Protein AF-A0A2V7TD55-F1 (afdb_monomer)

Secondary structure (DSSP, 8-state):
-EEE--B-HHHHHHTTPPP-TT-TTBPPTTS---EEEEE-TTS-HHHHHHHHHHHHHTT-EEEEE-SSSSEEEEE----

pLDDT: mean 93.38, std 4.45, range [66.94, 97.56]

Structure (mmCIF, N/CA/C/O backbone):
data_AF-A0A2V7TD55-F1
#
_entry.id   AF-A0A2V7TD55-F1
#
loop_
_atom_site.group_PDB
_atom_site.id
_atom_site.type_symbol
_atom_site.label_atom_id
_atom_site.label_alt_id
_atom_site.label_comp_id
_atom_site.label_asym_id
_atom_site.label_entity_id
_atom_site.label_seq_id
_atom_site.pdbx_PDB_ins_code
_atom_site.Cartn_x
_atom_site.Cartn_y
_atom_site.Cartn_z
_atom_site.occupancy
_atom_site.B_iso_or_equiv
_atom_site.auth_seq_id
_atom_site.auth_comp_id
_atom_site.auth_asym_id
_atom_site.auth_atom_id
_atom_site.pdbx_PDB_model_num
ATOM 1 N N . MET A 1 1 ? -11.834 -2.676 1.824 1.00 87.75 1 MET A N 1
ATOM 2 C CA . MET A 1 1 ? -11.805 -2.146 0.449 1.00 87.75 1 MET A CA 1
ATOM 3 C C . MET A 1 1 ? -10.363 -1.881 0.076 1.00 87.75 1 MET A C 1
ATOM 5 O O . MET A 1 1 ? -9.702 -1.146 0.809 1.00 87.75 1 MET A O 1
ATOM 9 N N . ILE A 1 2 ? -9.922 -2.530 -0.999 1.00 93.56 2 ILE A N 1
ATOM 10 C CA . ILE A 1 2 ? -8.670 -2.252 -1.704 1.00 93.56 2 ILE A CA 1
ATOM 11 C C . ILE A 1 2 ? -8.899 -0.981 -2.525 1.00 93.56 2 ILE A C 1
ATOM 13 O O . ILE A 1 2 ? -9.962 -0.834 -3.128 1.00 93.56 2 ILE A O 1
ATOM 17 N N . THR A 1 3 ? -7.962 -0.045 -2.471 1.00 94.56 3 THR A N 1
ATOM 18 C CA . THR A 1 3 ? -8.022 1.229 -3.199 1.00 94.56 3 THR A CA 1
ATOM 19 C C . THR A 1 3 ? -6.991 1.331 -4.301 1.00 94.56 3 THR A C 1
ATOM 21 O O . THR A 1 3 ? -7.201 2.121 -5.213 1.00 94.56 3 THR A O 1
ATOM 24 N N . ASP A 1 4 ? -5.921 0.544 -4.223 1.00 94.25 4 ASP A N 1
ATOM 25 C CA . ASP A 1 4 ? -4.874 0.518 -5.235 1.00 94.25 4 ASP A CA 1
ATOM 26 C C . ASP A 1 4 ? -4.179 -0.849 -5.260 1.00 94.25 4 ASP A C 1
ATOM 28 O O . ASP A 1 4 ? -4.140 -1.542 -4.238 1.00 94.25 4 ASP A O 1
ATOM 32 N N . LEU A 1 5 ? -3.654 -1.222 -6.423 1.00 94.31 5 LEU A N 1
ATOM 33 C CA . LEU A 1 5 ? -2.895 -2.446 -6.676 1.00 94.31 5 LEU A CA 1
ATOM 34 C C . LEU A 1 5 ? -1.670 -2.091 -7.528 1.00 94.31 5 LEU A C 1
ATOM 36 O O . LEU A 1 5 ? -0.653 -1.667 -6.987 1.00 94.31 5 LEU A O 1
ATOM 40 N N . ALA A 1 6 ? -1.781 -2.214 -8.852 1.00 96.06 6 ALA A N 1
ATOM 41 C CA . ALA A 1 6 ? -0.711 -1.886 -9.779 1.00 96.06 6 ALA A CA 1
ATOM 42 C C . ALA A 1 6 ? -0.811 -0.431 -10.253 1.00 96.06 6 ALA A C 1
ATOM 44 O O . ALA A 1 6 ? -1.882 0.016 -10.667 1.00 96.06 6 ALA A O 1
ATOM 45 N N . ARG A 1 7 ? 0.327 0.263 -10.272 1.00 95.06 7 ARG A N 1
ATOM 46 C CA . ARG A 1 7 ? 0.491 1.595 -10.859 1.00 95.06 7 ARG A CA 1
ATOM 47 C C . ARG A 1 7 ? 1.371 1.534 -12.094 1.00 95.06 7 ARG A C 1
ATOM 49 O O . ARG A 1 7 ? 2.217 0.653 -12.253 1.00 95.06 7 ARG A O 1
ATOM 56 N N . ARG A 1 8 ? 1.201 2.534 -12.943 1.00 94.75 8 ARG A N 1
ATOM 57 C CA . ARG A 1 8 ? 2.130 2.908 -14.001 1.00 94.75 8 ARG A CA 1
ATOM 58 C C . ARG A 1 8 ? 2.916 4.153 -13.583 1.00 94.75 8 ARG A C 1
ATOM 60 O O . ARG A 1 8 ? 2.438 4.928 -12.750 1.00 94.75 8 ARG A O 1
ATOM 67 N N . PRO A 1 9 ? 4.095 4.395 -14.175 1.00 92.81 9 PRO A N 1
ATOM 68 C CA . PRO A 1 9 ? 4.844 5.636 -13.980 1.00 92.81 9 PRO A CA 1
ATOM 69 C C . PRO A 1 9 ? 3.998 6.915 -14.101 1.00 92.81 9 PRO A C 1
ATOM 71 O O . PRO A 1 9 ? 4.140 7.845 -13.305 1.00 92.81 9 PRO A O 1
ATOM 74 N N . GLU A 1 10 ? 3.067 6.955 -15.057 1.00 93.75 10 GLU A N 1
ATOM 75 C CA . GLU A 1 10 ? 2.218 8.118 -15.334 1.00 93.75 10 GLU A CA 1
ATOM 76 C C . GLU A 1 10 ? 1.205 8.411 -14.214 1.00 93.75 10 GLU A C 1
ATOM 78 O O . GLU A 1 10 ? 0.786 9.562 -14.040 1.00 93.75 10 GLU A O 1
ATOM 83 N N . ASP A 1 11 ? 0.842 7.404 -13.416 1.00 93.94 11 ASP A N 1
ATOM 84 C CA . ASP A 1 11 ? -0.090 7.572 -12.300 1.00 93.94 11 ASP A CA 1
ATOM 85 C C . ASP A 1 11 ? 0.521 8.471 -11.218 1.00 93.94 11 ASP A C 1
ATOM 87 O O . ASP A 1 11 ? -0.159 9.351 -10.692 1.00 93.94 11 ASP A O 1
ATOM 91 N N . TYR A 1 12 ? 1.830 8.350 -10.959 1.00 93.12 12 TYR A N 1
ATOM 92 C CA . TYR A 1 12 ? 2.544 9.215 -10.009 1.00 93.12 12 TYR A CA 1
ATOM 93 C C . TYR A 1 12 ? 2.482 10.679 -10.439 1.00 93.12 12 TYR A C 1
ATOM 95 O O . TYR A 1 12 ? 2.174 11.549 -9.624 1.00 93.12 12 TYR A O 1
ATOM 103 N N . ARG A 1 13 ? 2.677 10.954 -11.736 1.00 91.12 13 ARG A N 1
ATOM 104 C CA . ARG A 1 13 ? 2.529 12.311 -12.282 1.00 91.12 13 ARG A CA 1
ATOM 105 C C . ARG A 1 13 ? 1.119 12.852 -12.091 1.00 91.12 13 ARG A C 1
ATOM 107 O O . ARG A 1 13 ? 0.969 14.012 -11.717 1.00 91.12 13 ARG A O 1
ATOM 114 N N . THR A 1 14 ? 0.101 12.029 -12.329 1.00 92.44 14 THR A N 1
ATOM 115 C CA . THR A 1 14 ? -1.307 12.418 -12.142 1.00 92.44 14 THR A CA 1
ATOM 116 C C . THR A 1 14 ? -1.619 12.707 -10.670 1.00 92.44 14 THR A C 1
ATOM 118 O O . THR A 1 14 ? -2.404 13.601 -10.367 1.00 92.44 14 THR A O 1
ATOM 121 N N . MET A 1 15 ? -0.945 12.013 -9.750 1.00 90.56 15 MET A N 1
ATOM 122 C CA . MET A 1 15 ? -1.005 12.266 -8.306 1.00 90.56 15 MET A CA 1
ATOM 123 C C . MET A 1 15 ? -0.151 13.463 -7.848 1.00 90.56 15 MET A C 1
ATOM 125 O O . MET A 1 15 ? -0.168 13.795 -6.664 1.00 90.56 15 MET A O 1
ATOM 129 N N . GLY A 1 16 ? 0.609 14.105 -8.742 1.00 91.94 16 GLY A N 1
ATOM 130 C CA . GLY A 1 16 ? 1.540 15.182 -8.387 1.00 91.94 16 GLY A CA 1
ATOM 131 C C . GLY A 1 16 ? 2.762 14.707 -7.592 1.00 91.94 16 GLY A C 1
ATOM 132 O O . GLY A 1 16 ? 3.390 15.502 -6.895 1.00 91.94 16 GLY A O 1
ATOM 133 N N . LEU A 1 17 ? 3.093 13.416 -7.673 1.00 90.12 17 LEU A N 1
ATOM 134 C CA . LEU A 1 17 ? 4.235 12.800 -7.008 1.00 90.12 17 LEU A CA 1
ATOM 135 C C . LEU A 1 17 ? 5.401 12.597 -7.987 1.00 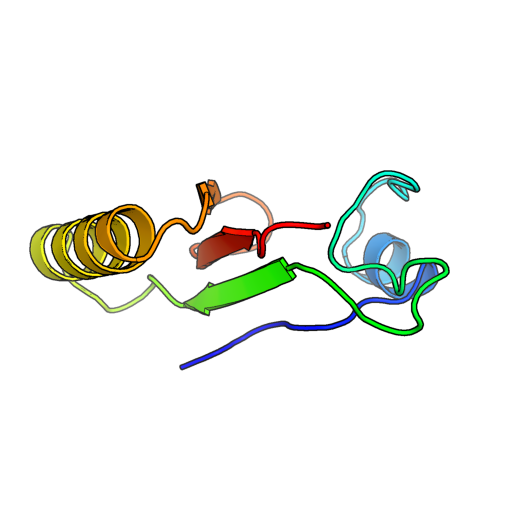90.12 17 LEU A C 1
ATOM 137 O O . LEU A 1 17 ? 5.173 12.351 -9.177 1.00 90.12 17 LEU A O 1
ATOM 141 N N . PRO A 1 18 ? 6.658 12.647 -7.506 1.00 90.81 18 PRO A N 1
ATOM 142 C CA . PRO A 1 18 ? 7.775 12.158 -8.295 1.00 90.81 18 PRO A CA 1
ATOM 143 C C . PRO A 1 18 ? 7.586 10.664 -8.568 1.00 90.81 18 PRO A C 1
ATOM 145 O O . PRO A 1 18 ? 7.120 9.910 -7.709 1.00 90.81 18 PRO A O 1
ATOM 148 N N . GLN A 1 19 ? 7.972 10.242 -9.767 1.00 89.69 19 GLN A N 1
ATOM 149 C CA . GLN A 1 19 ? 8.062 8.826 -10.086 1.00 89.69 19 GLN A CA 1
ATOM 150 C C . GLN A 1 19 ? 9.085 8.164 -9.156 1.00 89.69 19 GLN A C 1
ATOM 152 O O . GLN A 1 19 ? 10.175 8.695 -8.939 1.00 89.69 19 GLN A O 1
ATOM 157 N N . ASN A 1 20 ? 8.714 7.012 -8.600 1.00 88.44 20 ASN A N 1
ATOM 158 C CA . ASN A 1 20 ? 9.597 6.185 -7.791 1.00 88.44 20 ASN A CA 1
ATOM 159 C C . ASN A 1 20 ? 9.723 4.806 -8.441 1.00 88.44 20 ASN A C 1
ATOM 161 O O . ASN A 1 20 ? 8.845 3.961 -8.267 1.00 88.44 20 ASN A O 1
ATOM 165 N N . ASP A 1 21 ? 10.824 4.586 -9.157 1.00 88.94 21 ASP A N 1
ATOM 166 C CA . ASP A 1 21 ? 11.086 3.335 -9.879 1.00 88.94 21 ASP A CA 1
ATOM 167 C C . ASP A 1 21 ? 11.270 2.128 -8.949 1.00 88.94 21 ASP A C 1
ATOM 169 O O . ASP A 1 21 ? 11.097 0.990 -9.373 1.00 88.94 21 ASP A O 1
ATOM 173 N N . ALA A 1 22 ? 11.556 2.362 -7.664 1.00 90.06 22 ALA A N 1
ATOM 174 C CA . ALA A 1 22 ? 11.637 1.316 -6.648 1.00 90.06 22 ALA A CA 1
ATOM 175 C C . ALA A 1 22 ? 10.273 0.981 -6.013 1.00 90.06 22 ALA A C 1
ATOM 177 O O . ALA A 1 22 ? 10.206 0.211 -5.056 1.00 90.06 22 ALA A O 1
ATOM 178 N N . SER A 1 23 ? 9.173 1.585 -6.475 1.00 93.12 23 SER A N 1
ATOM 179 C CA . SER A 1 23 ? 7.860 1.327 -5.890 1.00 93.12 23 SER A CA 1
ATOM 180 C C . SER A 1 23 ? 7.331 -0.053 -6.273 1.00 93.12 23 SER A C 1
ATOM 182 O O . SER A 1 23 ? 7.179 -0.365 -7.450 1.00 93.12 23 SER A O 1
ATOM 184 N N . LEU A 1 24 ? 6.926 -0.832 -5.269 1.00 95.56 24 LEU A N 1
ATOM 185 C CA . LEU A 1 24 ? 6.325 -2.156 -5.460 1.00 95.56 24 LEU A CA 1
ATOM 186 C C . LEU A 1 24 ? 4.913 -2.123 -6.071 1.00 95.56 24 LEU A C 1
ATOM 188 O O . LEU A 1 24 ? 4.390 -3.167 -6.453 1.00 95.56 24 LEU A O 1
ATOM 192 N N . HIS A 1 25 ? 4.296 -0.946 -6.217 1.00 96.50 25 HIS A N 1
ATOM 193 C CA . HIS A 1 25 ? 3.088 -0.808 -7.037 1.00 96.50 25 HIS A CA 1
ATOM 194 C C . HIS A 1 25 ? 3.387 -0.949 -8.534 1.00 96.50 25 HIS A C 1
ATOM 196 O O . HIS A 1 25 ? 2.484 -1.280 -9.298 1.00 96.50 25 HIS A O 1
ATOM 202 N N . LEU A 1 26 ? 4.622 -0.693 -8.974 1.00 95.69 26 LEU A N 1
ATOM 203 C CA . LEU A 1 26 ? 5.014 -0.940 -10.357 1.00 95.69 26 LEU A CA 1
ATOM 204 C C . LEU A 1 26 ? 5.148 -2.447 -10.586 1.00 95.69 26 LEU A C 1
ATOM 206 O O . LEU A 1 26 ? 5.580 -3.186 -9.697 1.00 95.69 26 LEU A O 1
ATOM 210 N N . VAL A 1 27 ? 4.797 -2.896 -11.789 1.00 94.81 27 VAL A N 1
ATOM 211 C CA . VAL A 1 27 ? 5.011 -4.288 -12.200 1.00 94.81 27 VAL A CA 1
ATOM 212 C C . VAL A 1 27 ? 6.510 -4.580 -12.214 1.00 94.81 27 VAL A C 1
ATOM 214 O O . VAL A 1 27 ? 7.275 -3.893 -12.892 1.00 94.81 27 VAL A O 1
ATOM 217 N N . GLN A 1 28 ? 6.913 -5.591 -11.453 1.00 93.00 28 GLN A N 1
ATOM 218 C CA . GLN A 1 28 ? 8.294 -6.046 -11.342 1.00 93.00 28 GLN A CA 1
ATOM 219 C C . GLN A 1 28 ? 8.635 -7.036 -12.477 1.00 93.00 28 GLN A C 1
ATOM 221 O O . GLN A 1 28 ? 7.743 -7.454 -13.222 1.00 93.00 28 GLN A O 1
ATOM 226 N N . PRO A 1 29 ? 9.914 -7.432 -12.653 1.00 92.81 29 PRO A N 1
ATOM 227 C CA . PRO A 1 29 ? 10.321 -8.346 -13.728 1.00 92.81 29 PRO A CA 1
ATOM 228 C C . PRO A 1 29 ? 9.625 -9.716 -13.725 1.00 92.81 29 PRO A C 1
ATOM 230 O O . PRO A 1 29 ? 9.587 -10.377 -14.760 1.00 92.81 29 PRO A O 1
ATOM 233 N N . ASP A 1 30 ? 9.067 -10.139 -12.589 1.00 93.62 30 ASP A N 1
ATOM 234 C CA . ASP A 1 30 ? 8.273 -11.367 -12.461 1.00 93.62 30 ASP A CA 1
ATOM 235 C C . ASP A 1 30 ? 6.832 -11.234 -12.996 1.00 93.62 30 ASP A C 1
ATOM 237 O O . ASP A 1 30 ? 6.087 -12.214 -13.025 1.00 93.62 30 ASP A O 1
ATOM 241 N N . GLY A 1 31 ? 6.446 -10.039 -13.452 1.00 94.25 31 GLY A N 1
ATOM 242 C CA . GLY A 1 31 ? 5.142 -9.748 -14.035 1.00 94.25 31 GLY A CA 1
ATOM 243 C C . GLY A 1 31 ? 4.080 -9.302 -13.030 1.00 94.25 31 GLY A C 1
ATOM 244 O O . GLY A 1 31 ? 2.939 -9.079 -13.440 1.00 94.25 31 GLY A O 1
ATOM 245 N N . TYR A 1 32 ? 4.427 -9.122 -11.751 1.00 94.69 32 TYR A N 1
ATOM 246 C CA . TYR A 1 32 ? 3.475 -8.755 -10.702 1.00 94.69 32 TYR A CA 1
ATOM 247 C C . TYR A 1 32 ? 3.836 -7.435 -10.011 1.00 94.69 32 TYR A C 1
ATOM 249 O O . TYR A 1 32 ? 5.000 -7.065 -9.872 1.00 94.69 32 TYR A O 1
ATOM 257 N N . SER A 1 33 ? 2.814 -6.703 -9.561 1.00 96.06 33 SER A N 1
ATOM 258 C CA . SER A 1 33 ? 2.979 -5.660 -8.545 1.00 96.06 33 SER A CA 1
ATOM 259 C C . SER A 1 33 ? 2.948 -6.309 -7.166 1.00 96.06 33 SER A C 1
ATOM 261 O O . SER A 1 33 ? 2.053 -7.107 -6.876 1.00 96.06 33 SER A O 1
ATOM 263 N N . HIS A 1 34 ? 3.861 -5.909 -6.294 1.00 96.94 34 HIS A N 1
ATOM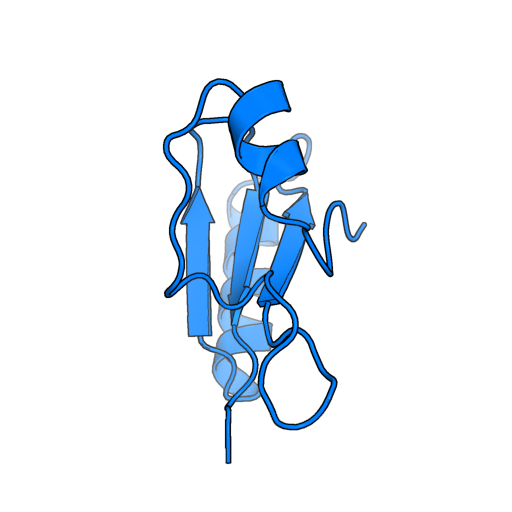 264 C CA . HIS A 1 34 ? 4.006 -6.451 -4.943 1.00 96.94 34 HIS A CA 1
ATOM 265 C C . HIS A 1 34 ? 3.536 -5.474 -3.871 1.00 96.94 34 HIS A C 1
ATOM 267 O O . HIS A 1 34 ? 3.994 -5.524 -2.736 1.00 96.94 34 HIS A O 1
ATOM 273 N N . ALA A 1 35 ? 2.610 -4.584 -4.215 1.00 96.75 35 ALA A N 1
ATOM 274 C CA . ALA A 1 35 ? 1.971 -3.707 -3.253 1.00 96.75 35 ALA A CA 1
ATOM 275 C C . ALA A 1 35 ? 0.469 -3.564 -3.488 1.00 96.75 35 ALA A C 1
ATOM 277 O O . ALA A 1 35 ? -0.028 -3.662 -4.610 1.00 96.75 35 ALA A O 1
ATOM 278 N N . ALA A 1 36 ? -0.250 -3.295 -2.402 1.00 96.75 36 ALA A N 1
ATOM 279 C CA . ALA A 1 36 ? -1.666 -2.977 -2.409 1.00 96.75 36 ALA A CA 1
ATOM 280 C C . ALA A 1 36 ? -1.985 -1.926 -1.344 1.00 96.75 36 ALA A C 1
ATOM 282 O O . ALA A 1 36 ? -1.493 -2.005 -0.220 1.00 96.75 36 ALA A O 1
ATOM 283 N N . ASP A 1 37 ? -2.888 -0.999 -1.658 1.00 96.56 37 ASP A N 1
ATOM 284 C CA . ASP A 1 37 ? -3.366 -0.014 -0.689 1.00 96.56 37 ASP A CA 1
ATOM 285 C C . ASP A 1 37 ? -4.756 -0.396 -0.179 1.00 96.56 37 ASP A C 1
ATOM 287 O O . ASP A 1 37 ? -5.689 -0.663 -0.945 1.00 96.56 37 ASP A O 1
ATOM 291 N N . LEU A 1 38 ? -4.928 -0.381 1.141 1.00 96.38 38 LEU A N 1
ATOM 292 C CA . LEU A 1 38 ? -6.207 -0.601 1.806 1.00 96.38 38 LEU A CA 1
ATOM 293 C C . LEU A 1 38 ? -6.695 0.693 2.448 1.00 96.38 38 LEU A C 1
ATOM 295 O O . LEU A 1 38 ? -6.040 1.245 3.328 1.00 96.38 38 LEU A O 1
ATOM 299 N N . ARG A 1 39 ? -7.912 1.133 2.114 1.00 94.75 39 ARG A N 1
ATOM 300 C CA . ARG A 1 39 ? -8.508 2.326 2.744 1.00 94.75 39 ARG A CA 1
ATOM 301 C C . ARG A 1 39 ? -8.567 2.197 4.265 1.00 94.75 39 ARG A C 1
ATOM 303 O O . ARG A 1 39 ? -9.117 1.212 4.759 1.00 94.75 39 ARG A O 1
ATOM 310 N N . THR A 1 40 ? -8.137 3.222 4.990 1.00 95.75 40 THR A N 1
ATOM 311 C CA . THR A 1 40 ? -8.255 3.331 6.459 1.00 95.75 40 THR A CA 1
ATOM 312 C C . THR A 1 40 ? -9.232 4.428 6.884 1.00 95.75 40 THR A C 1
ATOM 314 O O . THR A 1 40 ? -9.788 4.347 7.982 1.00 95.75 40 THR A O 1
ATOM 317 N N . THR A 1 41 ? -9.523 5.397 6.008 1.00 93.81 41 THR A N 1
ATOM 318 C CA . THR A 1 41 ? -10.536 6.440 6.241 1.00 93.81 41 THR A CA 1
ATOM 319 C C . THR A 1 41 ? -11.909 5.844 6.559 1.00 93.81 41 THR A C 1
ATOM 321 O O . THR A 1 41 ? -12.335 4.859 5.949 1.00 93.81 41 THR A O 1
ATOM 324 N N . GLY A 1 42 ? -12.616 6.448 7.519 1.00 91.25 42 GLY A N 1
ATOM 325 C CA . GLY A 1 42 ? -13.934 5.987 7.969 1.00 91.25 42 GLY A CA 1
ATOM 326 C C . GLY A 1 42 ? -13.894 4.727 8.843 1.00 91.25 42 GLY A C 1
ATOM 327 O O . GLY A 1 42 ? -14.943 4.198 9.203 1.00 91.25 42 GLY A O 1
ATOM 328 N N . ARG A 1 43 ? -12.702 4.228 9.202 1.00 92.25 43 ARG A N 1
ATOM 329 C CA . ARG A 1 43 ? -12.518 3.138 10.168 1.00 92.25 43 ARG A CA 1
ATOM 330 C C . ARG A 1 43 ? -11.880 3.681 11.443 1.00 92.25 43 ARG A C 1
ATOM 332 O O . ARG A 1 43 ? -10.960 4.491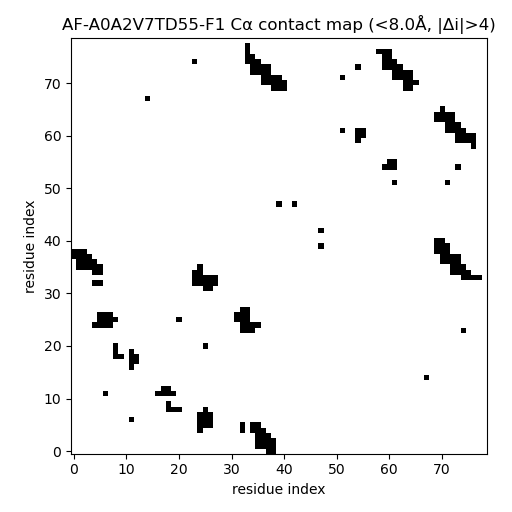 11.389 1.00 92.25 43 ARG A O 1
ATOM 339 N N . GLY A 1 44 ? -12.351 3.201 12.592 1.00 93.62 44 GLY A N 1
ATOM 340 C CA . GLY A 1 44 ? -11.758 3.543 13.882 1.00 93.62 44 GLY A CA 1
ATOM 341 C C . GLY A 1 44 ? -10.314 3.046 14.007 1.00 93.62 44 GLY A C 1
ATOM 342 O O . GLY A 1 44 ? -9.932 2.044 13.396 1.00 93.62 44 GLY A O 1
ATOM 343 N N . PHE A 1 45 ? -9.530 3.724 14.848 1.00 93.19 45 PHE A N 1
ATOM 344 C CA . PHE A 1 45 ? -8.117 3.417 15.091 1.00 93.19 45 PHE A CA 1
ATOM 345 C C . PHE A 1 45 ? -7.874 1.938 15.423 1.00 93.19 45 PHE A C 1
ATOM 347 O O . PHE A 1 45 ? -7.038 1.299 14.785 1.00 93.19 45 PHE A O 1
ATOM 354 N N . LEU A 1 46 ? -8.653 1.371 16.354 1.00 95.81 46 LEU A N 1
ATOM 355 C CA . LEU A 1 46 ? -8.510 -0.027 16.769 1.00 95.81 46 LEU A CA 1
ATOM 356 C C . LEU A 1 46 ? -8.696 -0.996 15.595 1.00 95.81 46 LEU A C 1
ATOM 358 O O . LEU A 1 46 ? -7.903 -1.915 15.419 1.00 95.81 46 LEU A O 1
ATOM 362 N N . ARG A 1 47 ? -9.701 -0.757 14.743 1.00 95.75 47 ARG A N 1
ATOM 363 C CA . ARG A 1 47 ? -9.950 -1.588 13.559 1.00 95.75 47 ARG A CA 1
ATOM 364 C C . ARG A 1 47 ? -8.773 -1.534 12.588 1.00 95.75 47 ARG A C 1
ATOM 366 O O . ARG A 1 47 ? -8.349 -2.576 12.100 1.00 95.75 47 ARG A O 1
ATOM 373 N N . ASN A 1 48 ? -8.241 -0.343 12.322 1.00 95.75 48 ASN A N 1
ATOM 374 C CA . ASN A 1 48 ? -7.082 -0.189 11.443 1.00 95.75 48 ASN A CA 1
ATOM 375 C C . ASN A 1 48 ? -5.844 -0.886 12.021 1.00 95.75 48 ASN A C 1
ATOM 377 O O . ASN A 1 48 ? -5.138 -1.573 11.286 1.00 95.75 48 ASN A O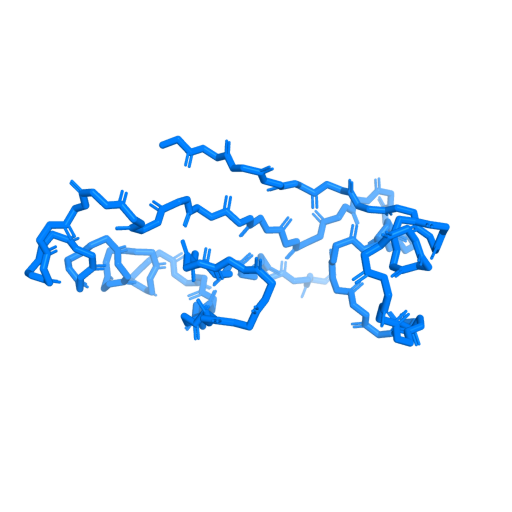 1
ATOM 381 N N . ARG A 1 49 ? -5.624 -0.789 13.339 1.00 95.50 49 ARG A N 1
ATOM 382 C CA . ARG A 1 49 ? -4.499 -1.455 14.002 1.00 95.50 49 ARG A CA 1
ATOM 383 C C . ARG A 1 49 ? -4.620 -2.978 13.974 1.00 95.50 49 ARG A C 1
ATOM 385 O O . ARG A 1 49 ? -3.629 -3.642 13.698 1.00 95.50 49 ARG A O 1
ATOM 392 N N . LEU A 1 50 ? -5.813 -3.529 14.200 1.00 97.19 50 LEU A N 1
ATOM 393 C CA . LEU A 1 50 ? -6.048 -4.974 14.119 1.00 97.19 50 LEU A CA 1
ATOM 394 C C . LEU A 1 50 ? -5.826 -5.514 12.702 1.00 97.19 50 LEU A C 1
ATOM 396 O O . LEU A 1 50 ? -5.198 -6.554 12.549 1.00 97.19 50 LEU A O 1
ATOM 400 N N . VAL A 1 51 ? -6.280 -4.797 11.667 1.00 96.56 51 VAL A N 1
ATOM 401 C CA . VAL A 1 51 ? -6.012 -5.177 10.267 1.00 96.56 51 VAL A CA 1
ATOM 402 C C . VAL A 1 51 ? -4.513 -5.162 9.974 1.00 96.56 51 VAL A C 1
ATOM 404 O O . VAL A 1 51 ? -4.005 -6.097 9.365 1.00 96.56 51 VAL A O 1
ATOM 407 N N . GLN A 1 52 ? -3.801 -4.134 10.440 1.00 96.88 52 GLN A N 1
ATOM 408 C CA . GLN A 1 52 ? -2.353 -4.051 10.279 1.00 96.88 52 GLN A CA 1
ATOM 409 C C . GLN A 1 52 ? -1.635 -5.231 10.953 1.00 96.88 52 GLN A C 1
ATOM 411 O O . GLN A 1 52 ? -0.809 -5.883 10.326 1.00 96.88 52 GLN A O 1
ATOM 416 N N . LEU A 1 53 ? -1.984 -5.539 12.208 1.00 96.94 53 LEU A N 1
ATOM 417 C CA . LEU A 1 53 ? -1.405 -6.662 12.955 1.00 96.94 53 LEU A CA 1
ATOM 418 C C . LEU A 1 53 ? -1.713 -8.015 12.307 1.00 96.94 53 LEU A C 1
ATOM 420 O O . LEU A 1 53 ? -0.846 -8.880 12.270 1.00 96.94 53 LEU A O 1
ATOM 424 N N . TYR A 1 54 ? -2.928 -8.190 11.785 1.00 97.56 54 TYR A N 1
ATOM 425 C CA . TYR A 1 54 ? -3.320 -9.401 11.071 1.00 97.56 54 TYR A CA 1
ATOM 426 C C . TYR A 1 54 ? -2.445 -9.636 9.835 1.00 97.56 54 TYR A C 1
ATOM 428 O O . TYR A 1 54 ? -1.897 -10.721 9.676 1.00 97.56 54 TYR A O 1
ATOM 436 N N . LEU A 1 55 ? -2.271 -8.617 8.989 1.00 97.06 55 LEU A N 1
ATOM 437 C CA . LEU A 1 55 ? -1.449 -8.727 7.780 1.00 97.06 55 LEU A CA 1
ATOM 438 C C . LEU A 1 55 ? 0.030 -8.933 8.112 1.00 97.06 55 LEU A C 1
ATOM 440 O O . LEU A 1 55 ? 0.686 -9.760 7.483 1.00 97.06 55 LEU A O 1
ATOM 444 N N . TRP A 1 56 ? 0.523 -8.253 9.146 1.00 95.31 56 TRP A N 1
ATOM 445 C CA . TRP A 1 56 ? 1.872 -8.475 9.653 1.00 95.31 56 TRP A CA 1
ATOM 446 C C . TRP A 1 56 ? 2.078 -9.924 10.122 1.00 95.31 56 TRP A C 1
ATOM 448 O O . TRP A 1 56 ? 3.076 -10.549 9.776 1.00 95.31 56 TRP A O 1
ATOM 458 N N . GLY A 1 57 ? 1.098 -10.506 10.821 1.00 96.81 57 GLY A N 1
ATOM 459 C CA . GLY A 1 57 ? 1.125 -11.915 11.227 1.00 96.81 57 GLY A CA 1
ATOM 460 C C . GLY A 1 57 ? 1.114 -12.912 10.060 1.00 96.81 57 GLY A C 1
ATOM 461 O O . GLY A 1 57 ? 1.582 -14.035 10.221 1.00 96.81 57 GLY A O 1
ATOM 462 N N . LEU A 1 58 ? 0.624 -12.507 8.883 1.00 96.31 58 LEU A N 1
ATOM 463 C CA . LEU A 1 58 ? 0.696 -13.299 7.650 1.00 96.31 58 LEU A CA 1
ATOM 464 C C . LEU A 1 58 ? 2.029 -13.142 6.898 1.00 96.31 58 LEU A C 1
ATOM 466 O O . LEU A 1 58 ? 2.234 -13.816 5.891 1.00 96.31 58 LEU A O 1
ATOM 470 N N . GLY A 1 59 ? 2.931 -12.281 7.377 1.00 95.50 59 GLY A N 1
ATOM 471 C CA . GLY A 1 59 ? 4.243 -12.043 6.774 1.00 95.50 59 GLY A CA 1
ATOM 472 C C . GLY A 1 59 ? 4.287 -10.904 5.753 1.00 95.50 59 GLY A C 1
ATOM 473 O O . GLY A 1 59 ? 5.270 -10.801 5.026 1.00 95.50 59 GLY A O 1
ATOM 474 N N . PHE A 1 60 ? 3.257 -10.057 5.687 1.00 96.62 60 PHE A N 1
ATOM 475 C CA . PHE A 1 60 ? 3.283 -8.840 4.869 1.00 96.62 60 PHE A CA 1
ATOM 476 C C . PHE A 1 60 ? 3.928 -7.682 5.631 1.00 96.62 60 PHE A C 1
ATOM 478 O O . PHE A 1 60 ? 3.691 -7.527 6.835 1.00 96.62 60 PHE A O 1
ATOM 485 N N . ASP A 1 61 ? 4.673 -6.825 4.931 1.00 95.88 61 ASP A N 1
ATOM 486 C CA . ASP A 1 61 ? 5.033 -5.524 5.498 1.00 95.88 61 ASP A CA 1
ATOM 487 C C . ASP A 1 61 ? 3.873 -4.543 5.299 1.00 95.88 61 ASP A C 1
ATOM 489 O O . ASP A 1 61 ? 3.105 -4.630 4.338 1.00 95.88 61 ASP A O 1
ATOM 493 N N . THR A 1 62 ? 3.678 -3.639 6.255 1.00 95.44 62 THR A N 1
ATOM 494 C CA . THR A 1 62 ? 2.568 -2.690 6.216 1.00 95.44 62 THR A CA 1
ATOM 495 C C . THR A 1 62 ? 2.960 -1.321 6.745 1.00 95.44 62 THR A C 1
ATOM 497 O O . THR A 1 62 ? 3.435 -1.164 7.873 1.00 95.44 62 THR A O 1
ATOM 500 N N . ARG A 1 63 ? 2.637 -0.281 5.977 1.00 94.56 63 ARG A N 1
ATOM 501 C CA . ARG A 1 63 ? 2.911 1.111 6.333 1.00 94.56 63 ARG A CA 1
ATOM 502 C C . ARG A 1 63 ? 1.670 1.966 6.128 1.00 94.56 63 ARG A C 1
ATOM 504 O O . ARG A 1 63 ? 1.094 2.001 5.052 1.00 94.56 63 ARG A O 1
ATOM 511 N N . ARG A 1 64 ? 1.240 2.696 7.158 1.00 93.50 64 ARG A N 1
ATOM 512 C CA . ARG A 1 64 ? 0.139 3.660 7.004 1.00 93.50 64 ARG A CA 1
ATOM 513 C C . ARG A 1 64 ? 0.663 4.942 6.367 1.00 93.50 64 ARG A C 1
ATOM 515 O O . ARG A 1 64 ? 1.634 5.517 6.861 1.00 93.50 64 ARG A O 1
ATOM 522 N N . HIS A 1 65 ? -0.004 5.412 5.322 1.00 92.12 65 HIS A N 1
ATOM 523 C CA . HIS A 1 65 ? 0.235 6.713 4.706 1.00 92.12 65 HIS A CA 1
ATOM 524 C C . HIS A 1 65 ? -0.963 7.626 4.932 1.00 92.12 65 HIS A C 1
AT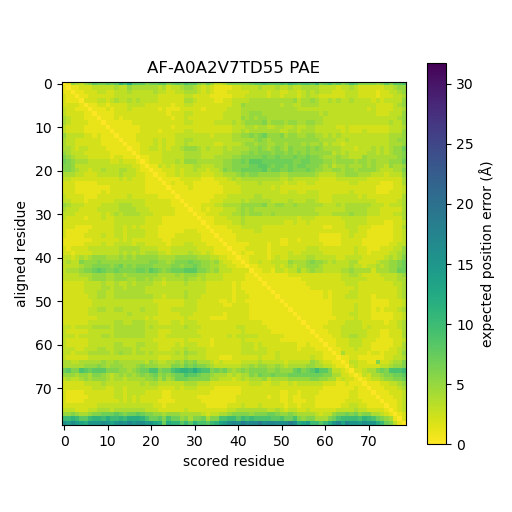OM 526 O O . HIS A 1 65 ? -2.098 7.172 5.032 1.00 92.12 65 HIS A O 1
ATOM 532 N N . THR A 1 66 ? -0.691 8.924 5.022 1.00 88.00 66 THR A N 1
ATO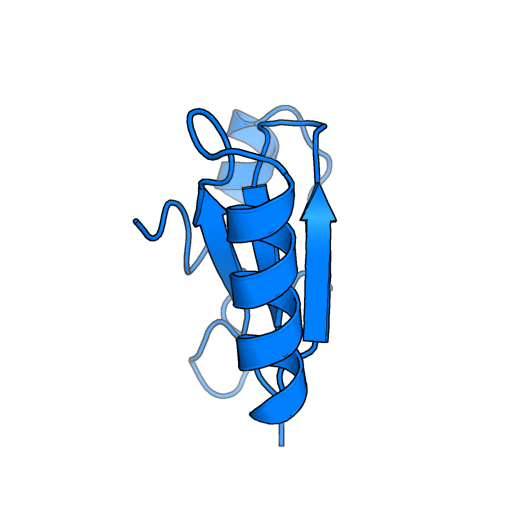M 533 C CA . THR A 1 66 ? -1.707 9.982 5.140 1.00 88.00 66 THR A CA 1
ATOM 534 C C . THR A 1 66 ? -1.478 11.115 4.134 1.00 88.00 66 THR A C 1
ATOM 536 O O . THR A 1 66 ? -2.065 12.178 4.288 1.00 88.00 66 THR A O 1
ATOM 539 N N . GLY A 1 67 ? -0.582 10.924 3.154 1.00 82.69 67 GLY A N 1
ATOM 540 C CA . GLY A 1 67 ? -0.144 11.962 2.211 1.00 82.69 67 GLY A CA 1
ATOM 541 C C . GLY A 1 67 ? -1.164 12.233 1.105 1.00 82.69 67 GLY A C 1
ATOM 542 O O . GLY A 1 67 ? -1.875 13.228 1.149 1.00 82.69 67 GLY A O 1
ATOM 543 N N . THR A 1 68 ? -1.250 11.342 0.114 1.00 84.06 68 THR A N 1
ATOM 544 C CA . THR A 1 68 ? -2.246 11.427 -0.974 1.00 84.06 68 THR A CA 1
ATOM 545 C C . THR A 1 68 ? -3.647 11.045 -0.505 1.00 84.06 68 THR A C 1
ATOM 547 O O . THR A 1 68 ? -4.647 11.596 -0.956 1.00 84.06 68 THR A O 1
ATOM 550 N N . SER A 1 69 ? -3.724 10.086 0.415 1.00 89.50 69 SER A N 1
ATOM 551 C CA . SER A 1 69 ? -4.933 9.690 1.130 1.00 89.50 69 SER A CA 1
ATOM 552 C C . SER A 1 69 ? -4.553 8.916 2.393 1.00 89.50 69 SER A C 1
ATOM 554 O O . SER A 1 69 ? -3.409 8.483 2.532 1.00 89.50 69 SER A O 1
ATOM 556 N N . ASP A 1 70 ? -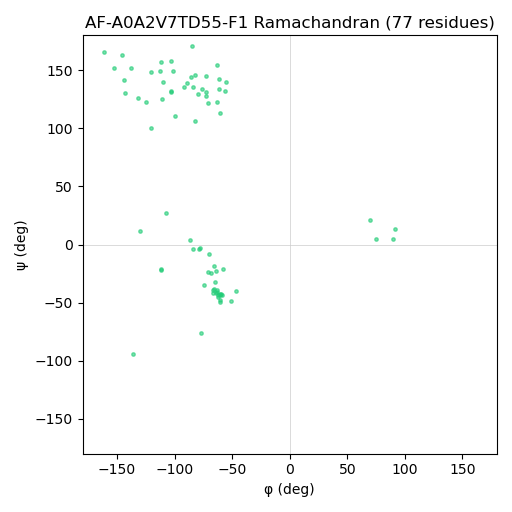5.505 8.730 3.311 1.00 93.62 70 ASP A N 1
ATOM 557 C CA . ASP A 1 70 ? -5.323 7.833 4.455 1.00 93.62 70 ASP A CA 1
ATOM 558 C C . ASP A 1 70 ? -5.599 6.383 4.032 1.00 93.62 70 ASP A C 1
ATOM 560 O O . ASP A 1 70 ? -6.750 5.976 3.805 1.00 93.62 70 ASP A O 1
ATOM 564 N N . HIS A 1 71 ? -4.520 5.613 3.911 1.00 96.31 71 HIS A N 1
ATOM 565 C CA . HIS A 1 71 ? -4.545 4.194 3.576 1.00 96.31 71 HIS A CA 1
ATOM 566 C C . HIS A 1 71 ? -3.421 3.429 4.282 1.00 96.31 71 HIS A C 1
ATOM 568 O O . HIS A 1 71 ? -2.451 3.991 4.793 1.00 96.31 71 HIS A O 1
ATOM 574 N N . LEU A 1 72 ? -3.576 2.112 4.323 1.00 97.00 72 LEU A N 1
ATOM 575 C CA . LEU A 1 72 ? -2.548 1.168 4.717 1.00 97.00 72 LEU A CA 1
ATOM 576 C C . LEU A 1 72 ? -1.929 0.587 3.447 1.00 97.00 72 LEU A C 1
ATOM 578 O O . LEU A 1 72 ? -2.603 -0.162 2.743 1.00 97.00 72 LEU A O 1
ATOM 582 N N . HIS A 1 73 ? -0.680 0.943 3.180 1.00 97.00 73 HIS A N 1
ATOM 583 C CA . HIS A 1 73 ? 0.154 0.309 2.171 1.00 97.00 73 HIS A CA 1
ATOM 584 C C . HIS A 1 73 ? 0.573 -1.073 2.675 1.00 97.00 73 HIS A C 1
ATOM 586 O O . HIS A 1 73 ? 0.984 -1.203 3.832 1.00 97.00 73 HIS A O 1
ATOM 592 N N . VAL A 1 74 ? 0.420 -2.092 1.839 1.00 97.50 74 VAL A N 1
ATOM 593 C CA . VAL A 1 74 ? 0.725 -3.494 2.138 1.00 97.50 74 VAL A CA 1
ATOM 594 C C . VAL A 1 74 ? 1.694 -3.994 1.082 1.00 97.50 74 VAL A C 1
ATOM 596 O O . VAL A 1 74 ? 1.360 -3.958 -0.099 1.00 97.50 74 VAL A O 1
ATOM 599 N N . GLU A 1 75 ? 2.852 -4.481 1.505 1.00 97.00 75 GLU A N 1
ATOM 600 C CA . GLU A 1 75 ? 3.883 -5.025 0.625 1.00 97.00 75 GLU A CA 1
ATOM 601 C C . GLU A 1 75 ? 3.867 -6.555 0.687 1.00 97.00 75 GLU A C 1
ATOM 603 O O . GLU A 1 75 ? 3.814 -7.167 1.761 1.00 97.00 75 GLU A O 1
ATOM 608 N N . LEU A 1 76 ? 3.882 -7.175 -0.490 1.00 94.12 76 LEU A N 1
ATOM 609 C CA . LEU A 1 76 ? 3.966 -8.613 -0.664 1.00 94.12 76 LEU A CA 1
ATOM 610 C C . LEU A 1 76 ? 5.444 -9.026 -0.740 1.00 94.12 76 LEU A C 1
ATOM 612 O O . LEU A 1 76 ? 6.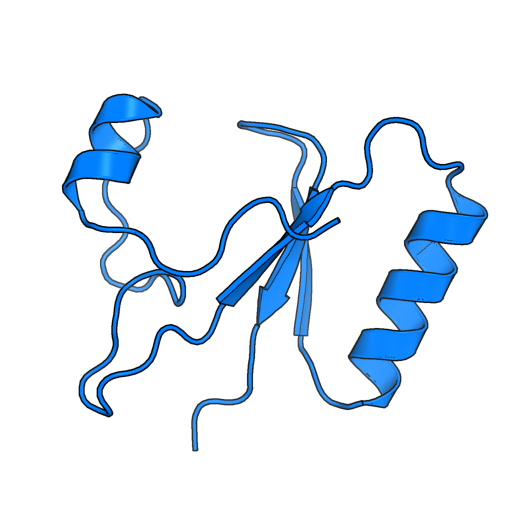230 -8.342 -1.395 1.00 94.12 76 LEU A O 1
ATOM 616 N N . PRO A 1 77 ? 5.841 -10.142 -0.102 1.00 88.19 77 PRO A N 1
ATOM 617 C CA . PRO A 1 77 ? 7.204 -10.639 -0.207 1.00 88.19 77 PRO A CA 1
ATOM 618 C C . PRO A 1 77 ? 7.571 -10.974 -1.657 1.00 88.19 77 PRO A C 1
ATOM 620 O O . PRO A 1 77 ? 7.056 -11.937 -2.228 1.00 88.19 77 PRO A O 1
ATOM 623 N N . VAL A 1 78 ? 8.507 -10.211 -2.216 1.00 82.25 78 VAL A N 1
ATOM 624 C CA . VAL A 1 78 ? 9.243 -10.570 -3.433 1.00 82.25 78 VAL A CA 1
ATOM 625 C C . VAL A 1 78 ? 10.204 -11.711 -3.091 1.00 82.25 78 VAL A C 1
ATOM 627 O O . VAL A 1 78 ? 11.006 -11.591 -2.163 1.00 82.25 78 VAL A O 1
ATOM 630 N N . ARG A 1 79 ? 10.070 -12.845 -3.783 1.00 66.94 79 ARG A N 1
ATOM 631 C CA . ARG A 1 79 ? 10.947 -14.017 -3.642 1.00 66.94 79 ARG A CA 1
ATOM 632 C C . ARG A 1 79 ? 11.945 -14.092 -4.782 1.00 66.94 79 ARG A C 1
ATOM 634 O O . ARG A 1 79 ? 11.531 -13.795 -5.921 1.00 66.94 79 ARG A O 1
#

Radius of gyration: 12.96 Å; Cα contacts (8 Å, |Δi|>4): 122; chains: 1; bounding box: 2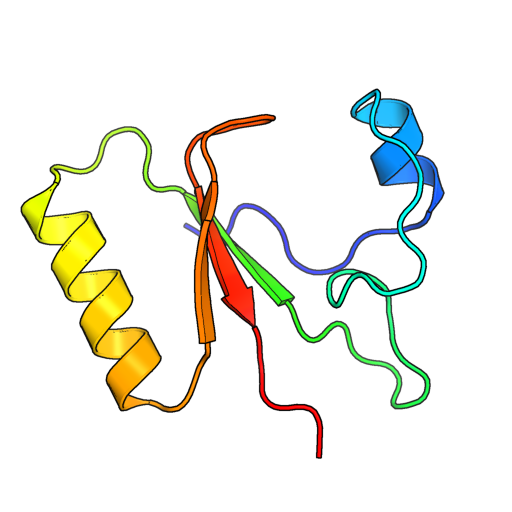6×29×32 Å

Nearest PDB structures (foldseek):
  3ehf-assembly2_D  TM=5.961E-01  e=6.584E-01  Bacillus subtilis
  1vr6-assembly1_C  TM=6.869E-01  e=2.133E+00  Thermotoga maritima
  3pg9-assembly1_F  TM=6.115E-01  e=1.871E+00  Thermotoga maritima
  1zvp-assembly2_C  TM=3.871E-01  e=4.169E-01  Vibrio cholerae
  3gif-assembly1_A  TM=5.607E-01  e=2.594E+00  Bacillus subtilis

Foldseek 3Di:
DWDAAADDQVVCVVLVHHRDPPQLSHQDPVRGRFKIKAAPPPPDPVVVVVVQVVLVVVVWDWDFDPVSHTIIMTGHDDD

Sequence (79 aa):
MITDLARRPEDYRTMGLPQNDASLHLVQPDGYSHAADLRTTGRGFLRNRLVQLYLWGLGFDTRRHTGTSDHLHVELPVR

Solvent-accessible surface area (backbone atoms only — not comparable to full-atom values): 4640 Å² total; per-residue (Å²): 106,77,74,45,47,73,48,55,72,66,52,30,53,76,71,75,40,81,73,60,92,86,42,42,27,34,66,42,96,88,72,48,45,36,24,35,28,32,61,39,70,98,53,57,69,67,59,51,50,53,53,51,52,53,42,42,74,75,67,32,51,72,48,80,42,70,79,97,51,52,25,34,38,35,36,50,82,84,129

Mean predicted aligned error: 3.02 Å